Protein AF-A0A3P8KW27-F1 (afdb_monomer_lite)

Sequence (64 aa):
MAKALVAGGVRVLEVTLRTECALDAIRAIAKEVPEAIVGAGTVTNAAQLKEVTEAGAQFAISPA

Structure (mmCIF, N/CA/C/O backbone):
data_AF-A0A3P8KW27-F1
#
_entry.id   AF-A0A3P8KW27-F1
#
loop_
_atom_site.group_PDB
_atom_site.id
_atom_site.type_symbol
_atom_site.label_atom_id
_atom_site.label_alt_id
_atom_site.label_comp_id
_atom_site.label_asym_id
_atom_site.label_entity_id
_atom_site.label_seq_id
_atom_site.pdbx_PDB_ins_code
_atom_site.Cartn_x
_atom_site.Cartn_y
_atom_site.Cartn_z
_atom_site.occupancy
_atom_site.B_iso_or_equiv
_atom_site.auth_seq_id
_atom_site.auth_comp_id
_atom_site.auth_asym_id
_atom_site.auth_atom_id
_atom_site.pdbx_PDB_model_num
ATOM 1 N N . MET A 1 1 ? -11.462 0.800 -10.161 1.00 89.00 1 MET A N 1
ATOM 2 C CA . MET A 1 1 ? -10.844 -0.527 -9.934 1.00 89.00 1 MET A CA 1
ATOM 3 C C . MET A 1 1 ? -11.076 -1.039 -8.513 1.00 89.00 1 MET A C 1
ATOM 5 O O . MET A 1 1 ? -11.757 -2.043 -8.384 1.00 89.00 1 MET A O 1
ATOM 9 N N . ALA A 1 2 ? -10.611 -0.353 -7.458 1.00 96.75 2 ALA A N 1
ATOM 10 C CA . ALA A 1 2 ? -10.733 -0.826 -6.066 1.00 96.75 2 ALA A CA 1
ATOM 11 C C . ALA A 1 2 ? -12.163 -1.225 -5.639 1.00 96.75 2 ALA A C 1
ATOM 13 O O . ALA A 1 2 ? -12.357 -2.332 -5.151 1.00 96.75 2 ALA A O 1
ATOM 14 N N . LYS A 1 3 ? -13.179 -0.397 -5.930 1.00 97.56 3 LYS A N 1
ATOM 15 C CA . LYS A 1 3 ? -14.599 -0.721 -5.662 1.00 97.56 3 LYS A CA 1
ATOM 16 C C . LYS A 1 3 ? -15.045 -2.047 -6.296 1.00 97.56 3 LYS A C 1
ATOM 18 O O . LYS A 1 3 ? -15.752 -2.824 -5.669 1.00 97.56 3 LYS A O 1
ATOM 23 N N . ALA A 1 4 ? -14.602 -2.319 -7.526 1.00 98.19 4 ALA A N 1
ATOM 24 C CA . ALA A 1 4 ? -14.932 -3.557 -8.229 1.00 98.19 4 ALA A CA 1
ATOM 25 C C . ALA A 1 4 ? -14.209 -4.771 -7.623 1.00 98.19 4 ALA A C 1
ATOM 27 O O . ALA A 1 4 ? -14.817 -5.826 -7.488 1.00 98.19 4 ALA A O 1
ATOM 28 N N . LEU A 1 5 ? -12.943 -4.614 -7.216 1.00 98.06 5 LEU A N 1
ATOM 29 C CA . LEU A 1 5 ? -12.186 -5.670 -6.533 1.00 98.06 5 LEU A CA 1
ATOM 30 C C . LEU A 1 5 ? -12.835 -6.046 -5.195 1.00 98.06 5 LEU A C 1
ATOM 32 O O . LEU A 1 5 ? -13.066 -7.226 -4.942 1.00 98.06 5 LEU A O 1
ATOM 36 N N . VAL A 1 6 ? -13.212 -5.045 -4.395 1.00 98.00 6 VAL A N 1
ATOM 37 C CA . VAL A 1 6 ? -13.917 -5.242 -3.121 1.00 98.00 6 VAL A CA 1
ATOM 38 C C . VAL A 1 6 ? -15.272 -5.914 -3.336 1.00 98.00 6 VAL A C 1
ATOM 40 O O . VAL A 1 6 ? -15.581 -6.878 -2.640 1.00 98.00 6 VAL A O 1
ATOM 43 N N . ALA A 1 7 ? -16.054 -5.470 -4.328 1.00 97.81 7 ALA A N 1
ATOM 44 C CA . ALA A 1 7 ? -17.320 -6.113 -4.687 1.00 97.81 7 ALA A CA 1
ATOM 45 C C . ALA A 1 7 ? -17.131 -7.576 -5.133 1.00 97.81 7 ALA A C 1
ATOM 47 O O . ALA A 1 7 ? -17.985 -8.417 -4.869 1.00 97.81 7 ALA A O 1
ATOM 48 N N . GLY A 1 8 ? -15.993 -7.891 -5.758 1.00 97.88 8 GLY A N 1
ATOM 49 C CA . GLY A 1 8 ? -15.573 -9.251 -6.102 1.00 97.88 8 GLY A CA 1
ATOM 50 C C . GLY A 1 8 ? -14.969 -10.055 -4.942 1.00 97.88 8 GLY A C 1
ATOM 51 O O . GLY A 1 8 ? -14.521 -11.177 -5.160 1.00 97.88 8 GLY A O 1
ATOM 52 N N . GLY A 1 9 ? -14.929 -9.507 -3.723 1.00 97.94 9 GLY A N 1
ATOM 53 C CA . GLY A 1 9 ? -14.430 -10.178 -2.519 1.00 97.94 9 GLY A CA 1
ATOM 54 C C . GLY A 1 9 ? -12.941 -9.971 -2.215 1.00 97.94 9 GLY A C 1
ATOM 55 O O . GLY A 1 9 ? -12.476 -10.396 -1.155 1.00 97.94 9 GLY A O 1
ATOM 56 N N . VAL A 1 10 ? -12.189 -9.283 -3.080 1.00 98.12 10 VAL A N 1
ATOM 57 C CA . VAL A 1 10 ? -10.767 -8.974 -2.863 1.00 98.12 10 VAL A CA 1
ATOM 58 C C . VAL A 1 10 ? -10.644 -7.653 -2.111 1.00 98.12 10 VAL A C 1
ATOM 60 O O . VAL A 1 10 ? -10.798 -6.575 -2.681 1.00 98.12 10 VAL A O 1
ATOM 63 N N . ARG A 1 11 ? -10.373 -7.744 -0.807 1.00 97.62 11 ARG A N 1
ATOM 64 C CA . ARG A 1 11 ? -10.340 -6.580 0.093 1.00 97.62 11 ARG A CA 1
ATOM 65 C C . ARG A 1 11 ? -8.941 -6.068 0.410 1.00 97.62 11 ARG A C 1
ATOM 67 O O . ARG A 1 11 ? -8.810 -4.892 0.707 1.00 97.62 11 ARG A O 1
ATOM 74 N N . VAL A 1 12 ? -7.911 -6.909 0.338 1.00 98.25 12 VAL A N 1
ATOM 75 C CA . VAL A 1 12 ? -6.520 -6.496 0.590 1.00 98.25 12 VAL A CA 1
ATOM 76 C C . VAL A 1 12 ? -5.887 -6.075 -0.728 1.00 98.25 12 VAL A C 1
ATOM 78 O O . VAL A 1 12 ? -5.784 -6.888 -1.645 1.00 98.25 12 VAL A O 1
ATOM 81 N N . LEU A 1 13 ? -5.498 -4.807 -0.828 1.00 98.19 13 LEU A N 1
ATOM 82 C CA . LEU A 1 13 ? -4.970 -4.199 -2.044 1.00 98.19 13 LEU A CA 1
ATOM 83 C C . LEU A 1 13 ? -3.582 -3.629 -1.770 1.00 98.19 13 LEU A C 1
ATOM 85 O O . LEU A 1 13 ? -3.394 -2.879 -0.817 1.00 98.19 13 LEU A O 1
ATOM 89 N N . GLU A 1 14 ? -2.621 -3.946 -2.628 1.00 97.75 14 GLU A N 1
ATOM 90 C CA . GLU A 1 14 ? -1.276 -3.380 -2.572 1.00 97.75 14 GLU A CA 1
ATOM 91 C C . GLU A 1 14 ? -1.049 -2.462 -3.776 1.00 97.75 14 GLU A C 1
ATOM 93 O O . GLU A 1 14 ? -1.347 -2.826 -4.916 1.00 97.75 14 GLU A O 1
ATOM 98 N N . VAL A 1 15 ? -0.546 -1.255 -3.513 1.00 97.94 15 VAL A N 1
ATOM 99 C CA . VAL A 1 15 ? -0.132 -0.298 -4.541 1.00 97.94 15 VAL A CA 1
ATOM 100 C C . VAL A 1 15 ? 1.392 -0.202 -4.537 1.00 97.94 15 VAL A C 1
ATOM 102 O O . VAL A 1 15 ? 1.986 0.280 -3.572 1.00 97.94 15 VAL A O 1
ATOM 105 N N . THR A 1 16 ? 2.041 -0.622 -5.626 1.00 96.44 16 THR A N 1
ATOM 106 C CA . THR A 1 16 ? 3.505 -0.526 -5.741 1.00 96.44 16 THR A CA 1
ATOM 107 C C . THR A 1 16 ? 3.949 0.925 -5.952 1.00 96.44 16 THR A C 1
ATOM 109 O O . THR A 1 16 ? 3.418 1.593 -6.842 1.00 96.44 16 THR A O 1
ATOM 112 N N . LEU A 1 17 ? 4.996 1.383 -5.256 1.00 94.69 17 LEU A N 1
ATOM 113 C CA . LEU A 1 17 ? 5.624 2.709 -5.425 1.00 94.69 17 LEU A CA 1
ATOM 114 C C . LEU A 1 17 ? 6.478 2.843 -6.707 1.00 94.69 17 LEU A C 1
ATOM 116 O O . LEU A 1 17 ? 7.589 3.365 -6.684 1.00 94.69 17 LEU A O 1
ATOM 120 N N . ARG A 1 18 ? 5.979 2.347 -7.843 1.00 93.50 18 ARG A N 1
ATOM 121 C CA . ARG A 1 18 ? 6.678 2.372 -9.146 1.00 93.50 18 ARG A CA 1
ATOM 122 C C . ARG A 1 18 ? 6.069 3.347 -10.154 1.00 93.50 18 ARG A C 1
ATOM 124 O O . ARG A 1 18 ? 6.521 3.413 -11.292 1.00 93.50 18 ARG A O 1
ATOM 131 N N . THR A 1 19 ? 5.039 4.081 -9.748 1.00 93.00 19 THR A N 1
ATOM 132 C CA . THR A 1 19 ? 4.320 5.050 -10.580 1.00 93.00 19 THR A CA 1
ATOM 133 C C . THR A 1 19 ? 4.131 6.351 -9.817 1.00 93.00 19 THR A C 1
ATOM 135 O O . THR A 1 19 ? 3.866 6.318 -8.616 1.00 93.00 19 THR A O 1
ATOM 138 N N . GLU A 1 20 ? 4.177 7.484 -10.516 1.00 93.12 20 GLU A N 1
ATOM 139 C CA . GLU A 1 20 ? 4.045 8.820 -9.912 1.00 93.12 20 GLU A CA 1
ATOM 140 C C . GLU A 1 20 ? 2.720 9.005 -9.151 1.00 93.12 20 GLU A C 1
ATOM 142 O O . GLU A 1 20 ? 2.684 9.664 -8.118 1.00 93.12 20 GLU A O 1
ATOM 147 N N . CYS A 1 21 ? 1.640 8.352 -9.593 1.00 96.56 21 CYS A N 1
ATOM 148 C CA . CYS A 1 21 ? 0.321 8.447 -8.963 1.00 96.56 21 CYS A CA 1
ATOM 149 C C . CYS A 1 21 ? 0.105 7.507 -7.761 1.00 96.56 21 CYS A C 1
ATOM 151 O O . CYS A 1 21 ? -1.014 7.421 -7.258 1.00 96.56 21 CYS A O 1
ATOM 153 N N . ALA A 1 22 ? 1.124 6.768 -7.298 1.00 97.69 22 ALA A N 1
ATOM 154 C CA . ALA A 1 22 ? 0.937 5.722 -6.285 1.00 97.69 22 ALA A CA 1
ATOM 155 C C . ALA A 1 22 ? 0.382 6.267 -4.956 1.00 97.69 22 ALA A C 1
ATOM 157 O O . ALA A 1 22 ? -0.553 5.695 -4.397 1.00 97.69 22 ALA A O 1
ATOM 158 N N . LEU A 1 23 ? 0.907 7.399 -4.474 1.00 98.31 23 LEU A N 1
ATOM 159 C CA . LEU A 1 23 ? 0.428 8.025 -3.237 1.00 98.31 23 LEU A CA 1
ATOM 160 C C . LEU A 1 23 ? -1.012 8.527 -3.373 1.00 98.31 23 LEU A C 1
ATOM 162 O O . LEU A 1 23 ? -1.822 8.322 -2.470 1.00 98.31 23 LEU A O 1
ATOM 166 N N . ASP A 1 24 ? -1.354 9.130 -4.511 1.00 98.38 24 ASP A N 1
ATOM 167 C CA . ASP A 1 24 ? -2.714 9.604 -4.777 1.00 98.38 24 ASP A CA 1
ATOM 168 C C . ASP A 1 24 ? -3.703 8.443 -4.886 1.00 98.38 24 ASP A C 1
ATOM 170 O O . ASP A 1 24 ? -4.819 8.528 -4.372 1.00 98.38 24 ASP A O 1
ATOM 174 N N . ALA A 1 25 ? -3.284 7.323 -5.482 1.00 98.25 25 ALA A N 1
ATOM 175 C CA . ALA A 1 25 ? -4.082 6.108 -5.535 1.00 98.25 25 ALA A CA 1
ATOM 176 C C . ALA A 1 25 ? -4.352 5.549 -4.130 1.00 98.25 25 ALA A C 1
ATOM 178 O O . ALA A 1 25 ? -5.496 5.213 -3.828 1.00 98.25 25 ALA A O 1
ATOM 179 N N . ILE A 1 26 ? -3.340 5.497 -3.255 1.00 98.62 26 ILE A N 1
ATOM 180 C CA . ILE A 1 26 ? -3.513 5.063 -1.859 1.00 98.62 26 ILE A CA 1
ATOM 181 C C . ILE A 1 26 ? -4.508 5.985 -1.138 1.00 98.62 26 ILE A C 1
ATOM 183 O O . ILE A 1 26 ? -5.476 5.485 -0.563 1.00 98.62 26 ILE A O 1
ATOM 187 N N . ARG A 1 27 ? -4.345 7.314 -1.247 1.00 98.62 27 ARG A N 1
ATOM 188 C CA . ARG A 1 27 ? -5.263 8.302 -0.643 1.00 98.62 27 ARG A CA 1
ATOM 189 C C . ARG A 1 27 ? -6.697 8.125 -1.131 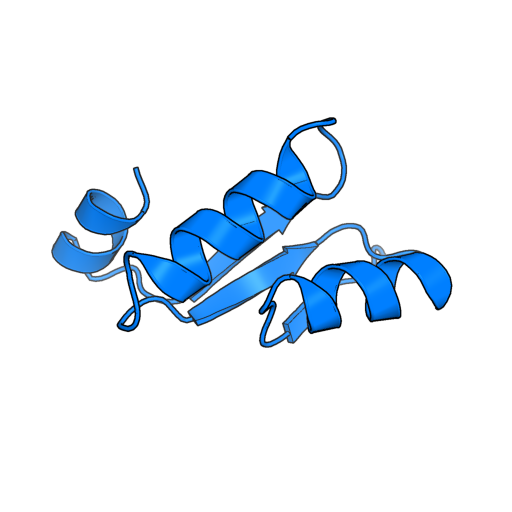1.00 98.62 27 ARG A C 1
ATOM 191 O O . ARG A 1 27 ? -7.630 8.133 -0.329 1.00 98.62 27 ARG A O 1
ATOM 198 N N . ALA A 1 28 ? -6.882 7.972 -2.441 1.00 98.50 28 ALA A N 1
ATOM 199 C CA . ALA A 1 28 ? -8.198 7.800 -3.041 1.00 98.50 28 ALA A CA 1
ATOM 200 C C . ALA A 1 28 ? -8.859 6.494 -2.582 1.00 98.50 28 ALA A C 1
ATOM 202 O O . ALA A 1 28 ? -10.032 6.504 -2.219 1.00 98.50 28 ALA A O 1
ATOM 203 N N . ILE A 1 29 ? -8.117 5.382 -2.539 1.00 98.50 29 ILE A N 1
ATOM 204 C CA . ILE A 1 29 ? -8.649 4.094 -2.076 1.00 98.50 29 ILE A CA 1
ATOM 205 C C . ILE A 1 29 ? -9.036 4.178 -0.597 1.00 98.50 29 ILE A C 1
ATOM 207 O O . ILE A 1 29 ? -10.171 3.848 -0.265 1.00 98.50 29 ILE A O 1
ATOM 211 N N . ALA A 1 30 ? -8.143 4.676 0.264 1.00 98.38 30 ALA A N 1
ATOM 212 C CA . ALA A 1 30 ? -8.393 4.795 1.701 1.00 98.38 30 ALA A CA 1
ATOM 213 C C . ALA A 1 30 ? -9.613 5.680 2.012 1.00 98.38 30 ALA A C 1
ATOM 215 O O . ALA A 1 30 ? -10.375 5.395 2.934 1.00 98.38 30 ALA A O 1
ATOM 216 N N . LYS A 1 31 ? -9.821 6.750 1.232 1.00 98.25 31 LYS A N 1
ATOM 217 C CA . LYS A 1 31 ? -10.944 7.679 1.413 1.00 98.25 31 LYS A CA 1
ATOM 218 C C . LYS A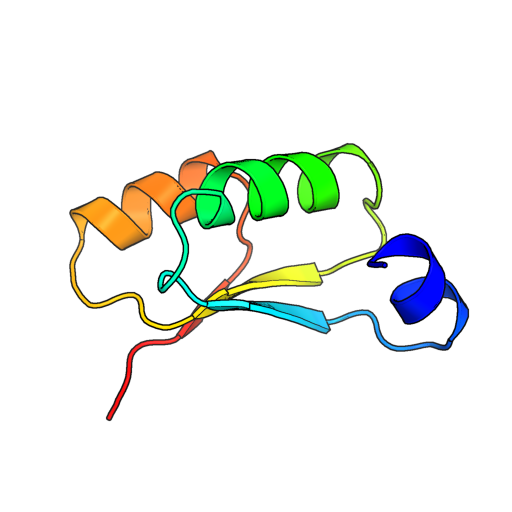 1 31 ? -12.258 7.165 0.824 1.00 98.25 31 LYS A C 1
ATOM 220 O O . LYS A 1 31 ? -13.310 7.348 1.428 1.00 98.25 31 LYS A O 1
ATOM 225 N N . GLU A 1 32 ? -12.226 6.615 -0.387 1.00 98.38 32 GLU A N 1
ATOM 226 C CA . GLU A 1 32 ? -13.438 6.317 -1.160 1.00 98.38 32 GLU A CA 1
ATOM 227 C C . GLU A 1 32 ? -13.911 4.866 -1.057 1.00 98.38 32 GLU A C 1
ATOM 229 O O . GLU A 1 32 ? -15.009 4.556 -1.527 1.00 98.38 32 GLU A O 1
ATOM 234 N N . VAL A 1 33 ? -13.076 3.973 -0.522 1.00 98.25 33 VAL A N 1
ATOM 235 C CA . VAL A 1 33 ? -13.349 2.535 -0.409 1.00 98.25 33 VAL A CA 1
ATOM 236 C C . VAL A 1 33 ? -12.915 2.047 0.981 1.00 98.25 33 VAL A C 1
ATOM 238 O O . VAL A 1 33 ? -11.945 1.299 1.089 1.00 98.25 33 VAL A O 1
ATOM 241 N N . PRO A 1 34 ? -13.591 2.477 2.062 1.00 96.25 34 PRO A N 1
ATOM 242 C CA . PRO A 1 34 ? -13.188 2.164 3.438 1.00 96.25 34 PRO A CA 1
ATOM 243 C C . PRO A 1 34 ? -13.227 0.662 3.773 1.00 96.25 34 PRO A C 1
ATOM 245 O O . PRO A 1 34 ? -12.647 0.238 4.768 1.00 96.25 34 PRO A O 1
ATOM 248 N N . GLU A 1 35 ? -13.897 -0.161 2.962 1.00 97.88 35 GLU A N 1
ATOM 249 C CA . GLU A 1 35 ? -13.896 -1.622 3.089 1.00 97.88 35 GLU A CA 1
ATOM 250 C C . GLU A 1 35 ? -12.618 -2.276 2.536 1.00 97.88 35 GLU A C 1
ATOM 252 O O . GLU A 1 35 ? -12.374 -3.463 2.785 1.00 97.88 35 GLU A O 1
ATOM 257 N N . ALA A 1 36 ? -11.822 -1.536 1.757 1.00 98.38 36 ALA A N 1
ATOM 258 C CA . ALA A 1 36 ? -10.526 -1.988 1.282 1.00 98.38 36 ALA A CA 1
ATOM 259 C C . ALA A 1 36 ? -9.468 -1.816 2.377 1.00 98.38 36 ALA A C 1
ATOM 261 O O . ALA A 1 36 ? -9.361 -0.765 3.001 1.00 98.38 36 ALA A O 1
ATOM 262 N N . ILE A 1 37 ? -8.628 -2.834 2.540 1.00 98.56 37 ILE A N 1
ATOM 263 C CA . ILE A 1 37 ? -7.385 -2.758 3.298 1.00 98.56 37 ILE A CA 1
ATOM 264 C C . ILE A 1 37 ? -6.281 -2.418 2.304 1.00 98.56 37 ILE A C 1
ATOM 266 O O . ILE A 1 37 ? -5.765 -3.305 1.620 1.00 98.56 37 ILE A O 1
ATOM 270 N N . VAL A 1 38 ? -5.956 -1.133 2.177 1.00 98.69 38 VAL A N 1
ATOM 271 C CA . VAL A 1 38 ? -4.932 -0.666 1.236 1.00 98.69 38 VAL A CA 1
ATOM 272 C C . VAL A 1 38 ? -3.563 -0.608 1.906 1.00 98.69 38 VAL A C 1
ATOM 274 O O . VAL A 1 38 ? -3.425 -0.112 3.020 1.00 98.69 38 VAL A O 1
ATOM 277 N N . GLY A 1 39 ? -2.537 -1.108 1.226 1.00 98.44 39 GLY A N 1
ATOM 278 C CA . GLY A 1 39 ? -1.138 -1.004 1.629 1.00 98.44 39 GLY A CA 1
ATOM 279 C C . GLY A 1 39 ? -0.241 -0.579 0.473 1.00 98.44 39 GLY A C 1
ATOM 280 O O . GLY A 1 39 ? -0.685 -0.455 -0.671 1.00 98.44 39 GLY A O 1
ATOM 281 N N . ALA A 1 40 ? 1.033 -0.361 0.780 1.00 98.50 40 ALA A N 1
ATOM 282 C CA . ALA A 1 40 ? 2.039 0.041 -0.196 1.00 98.50 40 ALA A CA 1
ATOM 283 C C . ALA A 1 40 ? 3.115 -1.033 -0.365 1.00 98.50 40 ALA A C 1
ATOM 285 O O . ALA A 1 40 ? 3.634 -1.558 0.618 1.00 98.50 40 ALA A O 1
ATOM 286 N N . GLY A 1 41 ? 3.498 -1.328 -1.603 1.00 97.88 41 GLY A N 1
ATOM 287 C CA . GLY A 1 41 ? 4.646 -2.182 -1.899 1.00 97.88 41 GLY A CA 1
ATOM 288 C C . GLY A 1 41 ? 5.809 -1.404 -2.494 1.00 97.88 41 GLY A C 1
ATOM 289 O O . GLY A 1 41 ? 5.660 -0.285 -2.982 1.00 97.88 41 GLY A O 1
ATOM 290 N N . THR A 1 42 ? 6.985 -2.031 -2.521 1.00 96.44 42 THR A N 1
ATOM 291 C CA . THR A 1 42 ? 8.244 -1.390 -2.951 1.00 96.44 42 THR A CA 1
ATOM 292 C C . THR A 1 42 ? 8.669 -0.238 -2.027 1.00 96.44 42 THR A C 1
ATOM 294 O O . THR A 1 42 ? 9.265 0.738 -2.471 1.00 96.44 42 THR A O 1
ATOM 297 N N . VAL A 1 43 ? 8.370 -0.338 -0.730 1.00 97.44 43 VAL A N 1
ATOM 298 C CA . VAL A 1 43 ? 8.841 0.634 0.267 1.00 97.44 43 VAL A CA 1
ATOM 299 C C . VAL A 1 43 ? 10.276 0.273 0.651 1.00 97.44 43 VAL A C 1
ATOM 301 O O . VAL A 1 43 ? 10.510 -0.790 1.222 1.00 97.44 43 VAL A O 1
ATOM 304 N N . THR A 1 44 ? 11.248 1.124 0.317 1.00 96.94 44 THR A N 1
ATOM 305 C CA . THR A 1 44 ? 12.687 0.828 0.489 1.00 96.94 44 THR A CA 1
ATOM 306 C C . THR A 1 44 ? 13.387 1.722 1.506 1.00 96.94 44 THR A C 1
ATOM 308 O O . THR A 1 44 ? 14.549 1.491 1.833 1.00 96.94 44 THR A O 1
ATOM 311 N N . ASN A 1 45 ? 12.709 2.746 2.025 1.00 97.50 45 ASN A N 1
ATOM 312 C CA . ASN A 1 45 ? 13.273 3.649 3.021 1.00 97.50 45 ASN A CA 1
ATOM 313 C C . ASN A 1 45 ? 12.200 4.247 3.947 1.00 97.50 45 ASN A C 1
ATOM 315 O O . ASN A 1 45 ? 10.998 4.160 3.696 1.00 97.50 45 ASN A O 1
ATOM 319 N N . ALA A 1 46 ? 12.656 4.878 5.032 1.00 98.19 46 ALA A N 1
ATOM 320 C CA . ALA A 1 46 ? 11.786 5.447 6.059 1.00 98.19 46 ALA A CA 1
ATOM 321 C C . ALA A 1 46 ? 10.946 6.641 5.571 1.00 98.19 46 ALA A C 1
ATOM 323 O O . ALA A 1 46 ? 9.838 6.840 6.065 1.00 98.19 46 ALA A O 1
ATOM 324 N N . ALA A 1 47 ? 11.444 7.424 4.606 1.00 98.12 47 ALA A N 1
ATOM 325 C CA . ALA A 1 47 ? 10.695 8.553 4.055 1.00 98.12 47 ALA A CA 1
ATOM 326 C C . ALA A 1 47 ? 9.469 8.057 3.276 1.00 98.12 47 ALA A C 1
ATOM 328 O O . ALA A 1 47 ? 8.355 8.490 3.555 1.00 98.12 47 ALA A O 1
ATOM 329 N N . GLN A 1 48 ? 9.651 7.055 2.414 1.00 97.62 48 GLN A N 1
ATOM 330 C CA . GLN A 1 48 ? 8.548 6.395 1.716 1.00 97.62 48 GLN A CA 1
ATOM 331 C C . GLN A 1 48 ? 7.556 5.759 2.691 1.00 97.62 48 GLN A C 1
ATOM 333 O O . GLN A 1 48 ? 6.352 5.911 2.513 1.00 97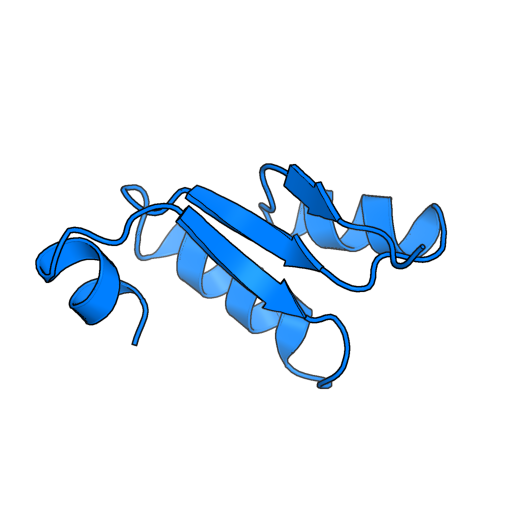.62 48 GLN A O 1
ATOM 338 N N . LEU A 1 49 ? 8.039 5.084 3.746 1.00 98.44 49 LEU A N 1
ATOM 339 C CA . LEU A 1 49 ? 7.163 4.506 4.770 1.00 98.44 49 LEU A CA 1
ATOM 340 C C . LEU A 1 49 ? 6.280 5.579 5.424 1.00 98.44 49 LEU A C 1
ATOM 342 O O . LEU A 1 49 ? 5.084 5.363 5.627 1.00 98.44 49 LEU A O 1
ATOM 346 N N . LYS A 1 50 ? 6.854 6.746 5.724 1.00 98.56 50 LYS A N 1
ATOM 347 C CA . LYS A 1 50 ? 6.118 7.884 6.276 1.00 98.56 50 LYS A CA 1
ATOM 348 C C . LYS A 1 50 ? 5.067 8.399 5.289 1.00 98.56 50 LYS A C 1
ATOM 350 O O . LYS A 1 50 ? 3.904 8.520 5.661 1.00 98.56 50 LYS A O 1
ATOM 355 N N . GLU A 1 51 ? 5.452 8.634 4.037 1.00 98.31 51 GLU A N 1
ATOM 356 C CA . GLU A 1 51 ? 4.560 9.140 2.985 1.00 98.31 51 GLU A CA 1
ATOM 357 C C . GLU A 1 51 ? 3.355 8.224 2.745 1.00 98.31 51 GLU A C 1
ATOM 359 O O . GLU A 1 51 ? 2.221 8.700 2.665 1.00 98.31 51 GLU A O 1
ATOM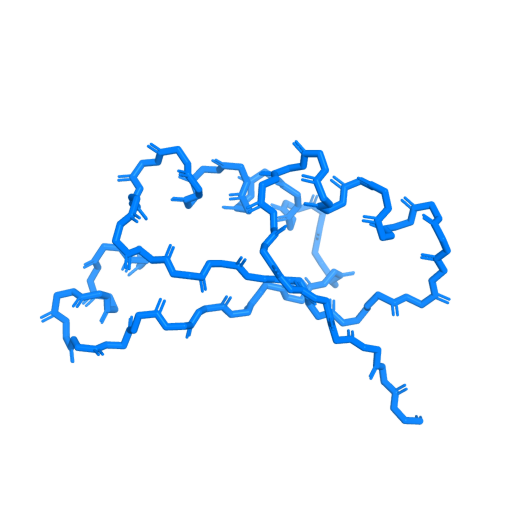 364 N N . VAL A 1 52 ? 3.570 6.906 2.666 1.00 98.56 52 VAL A N 1
ATOM 365 C CA . VAL A 1 52 ? 2.470 5.954 2.443 1.00 98.56 52 VAL A CA 1
ATOM 366 C C . VAL A 1 52 ? 1.570 5.827 3.666 1.00 98.56 52 VAL A C 1
ATOM 368 O O . VAL A 1 52 ? 0.357 5.704 3.513 1.00 98.56 52 VAL A O 1
ATOM 371 N N . THR A 1 53 ? 2.134 5.917 4.874 1.00 98.62 53 THR A N 1
ATOM 372 C CA . THR A 1 53 ? 1.352 5.927 6.119 1.00 98.62 53 THR A CA 1
ATOM 373 C C . THR A 1 53 ? 0.440 7.154 6.160 1.00 98.62 53 THR A C 1
ATOM 375 O O . THR A 1 53 ? -0.757 7.030 6.405 1.00 98.62 53 THR A O 1
ATOM 378 N N . GLU A 1 54 ? 0.972 8.338 5.843 1.00 98.50 54 GLU A N 1
ATOM 379 C CA . GLU A 1 54 ? 0.193 9.581 5.746 1.00 98.50 54 GLU A CA 1
ATOM 380 C C . GLU A 1 54 ? -0.847 9.545 4.615 1.00 98.50 54 GLU A C 1
ATOM 382 O O . GLU A 1 54 ? -1.892 10.190 4.708 1.00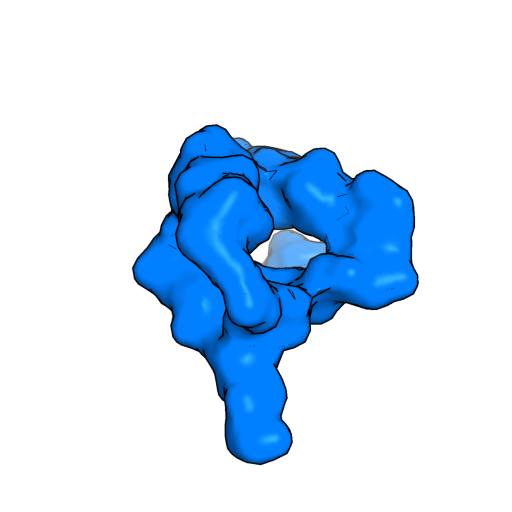 98.50 54 GLU A O 1
ATOM 387 N N . ALA A 1 55 ? -0.587 8.785 3.548 1.00 98.31 55 ALA A N 1
ATOM 388 C CA . ALA A 1 55 ? -1.544 8.549 2.472 1.00 98.31 55 ALA A CA 1
ATOM 389 C C . ALA A 1 55 ? -2.697 7.608 2.876 1.00 98.31 55 ALA A C 1
ATOM 391 O O . ALA A 1 55 ? -3.696 7.548 2.162 1.00 98.31 55 ALA A O 1
ATOM 392 N N . GLY A 1 56 ? -2.587 6.905 4.007 1.00 98.38 56 GLY A N 1
ATOM 393 C CA . GLY A 1 56 ? -3.601 5.971 4.503 1.00 98.38 56 GLY A CA 1
ATOM 394 C C . GLY A 1 56 ? -3.292 4.496 4.242 1.00 98.38 56 GLY A C 1
ATOM 395 O O . GLY A 1 56 ? -4.183 3.663 4.393 1.00 98.38 56 GLY A O 1
ATOM 396 N N . ALA A 1 57 ? -2.058 4.149 3.863 1.00 98.50 57 ALA A N 1
ATOM 397 C CA . ALA A 1 57 ? -1.638 2.754 3.800 1.00 98.50 57 ALA A CA 1
ATOM 398 C C . ALA A 1 57 ? -1.651 2.123 5.204 1.00 98.50 57 ALA A C 1
ATOM 400 O O . ALA A 1 57 ? -1.117 2.680 6.161 1.00 98.50 57 ALA A O 1
ATOM 401 N N . GLN A 1 58 ? -2.231 0.931 5.311 1.00 98.69 58 GLN A N 1
ATOM 402 C CA . GLN A 1 58 ? -2.368 0.172 6.558 1.00 98.69 58 GLN A CA 1
ATOM 403 C C . GLN A 1 58 ? -1.253 -0.861 6.752 1.00 98.69 58 GLN A C 1
ATOM 405 O O . GLN A 1 58 ? -1.062 -1.370 7.854 1.00 98.69 58 GLN A O 1
ATOM 410 N N . PHE A 1 59 ? -0.521 -1.182 5.685 1.00 98.62 59 PHE A N 1
ATOM 411 C CA . PHE A 1 59 ? 0.661 -2.038 5.714 1.00 98.62 59 PHE A CA 1
ATOM 412 C C . PHE A 1 59 ? 1.660 -1.606 4.635 1.00 98.62 59 PHE A C 1
ATOM 414 O O . PHE A 1 59 ? 1.298 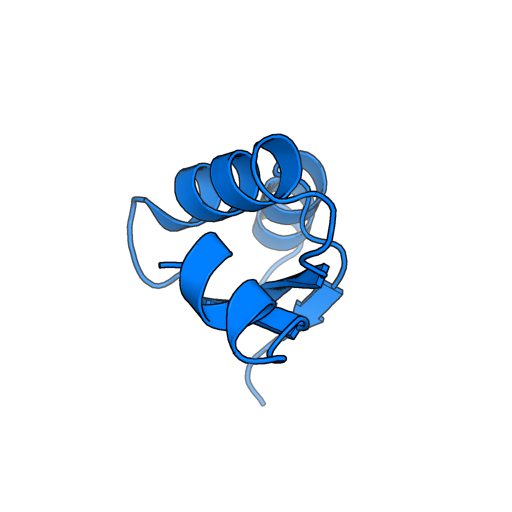-0.930 3.667 1.00 98.62 59 PHE A O 1
ATOM 421 N N . ALA A 1 60 ? 2.915 -2.024 4.798 1.00 98.06 60 ALA A N 1
ATOM 422 C CA . ALA A 1 60 ? 3.991 -1.780 3.846 1.00 98.06 60 ALA A CA 1
ATOM 423 C C . ALA A 1 60 ? 4.760 -3.074 3.546 1.00 98.06 60 ALA A C 1
ATOM 425 O O . ALA A 1 60 ? 4.975 -3.890 4.442 1.00 98.06 60 ALA A O 1
ATOM 426 N N . ILE A 1 61 ? 5.185 -3.244 2.293 1.00 97.94 61 ILE A N 1
ATOM 427 C CA . ILE A 1 61 ? 5.999 -4.373 1.830 1.00 97.94 61 ILE A CA 1
ATOM 428 C C . ILE A 1 61 ? 7.293 -3.833 1.215 1.00 97.94 61 ILE A C 1
ATOM 430 O O . ILE A 1 61 ? 7.265 -3.028 0.277 1.00 97.94 61 ILE A O 1
ATOM 434 N N . SER A 1 62 ? 8.430 -4.307 1.723 1.00 96.25 62 SER A N 1
ATOM 435 C CA . SER A 1 62 ? 9.752 -4.082 1.136 1.00 96.25 62 SER A CA 1
ATOM 436 C C . SER A 1 62 ? 10.155 -5.266 0.244 1.00 96.25 62 SER A C 1
ATOM 438 O O . SER A 1 62 ? 9.819 -6.405 0.577 1.00 96.25 62 SER A O 1
ATOM 440 N N . PRO A 1 63 ? 10.881 -5.046 -0.866 1.00 92.38 63 PRO A N 1
ATOM 441 C CA . PRO A 1 63 ? 11.522 -6.135 -1.606 1.00 92.38 63 PRO A CA 1
ATOM 442 C C . PRO A 1 63 ? 12.509 -6.918 -0.720 1.00 92.38 63 PRO A C 1
ATOM 444 O O . PRO A 1 63 ? 13.016 -6.366 0.260 1.00 92.38 63 PRO A O 1
ATOM 447 N N . ALA A 1 64 ? 12.753 -8.185 -1.069 1.00 81.56 64 ALA A N 1
ATOM 448 C CA . ALA A 1 64 ? 13.789 -9.023 -0.455 1.00 81.56 64 ALA A CA 1
ATOM 449 C C . ALA A 1 64 ? 15.193 -8.671 -0.966 1.00 81.56 64 ALA A C 1
ATOM 451 O O . ALA A 1 64 ? 15.292 -8.197 -2.123 1.00 81.56 64 ALA A O 1
#

pLDDT: mean 97.23, std 2.65, range [81.56, 98.69]

Organism: Raoultella terrigena (NCBI:txid577)

Radius of gyration: 11.12 Å; chains: 1; bounding box: 31×20×17 Å

Secondary structure (DSSP, 8-state):
-HHHHHHTT--EEEEETTSTTHHHHHHHHHHH-TTSEEEEE---SHHHHHHHHHHT-S-EE---

InterPro domains:
  IPR000887 KDPG/KHG aldolase [PF01081] (1-63)
  IPR000887 KDPG/KHG aldolase [PTHR30246] (1-64)
  IPR013785 Aldolase-type TIM barrel [G3DSA:3.20.20.70] (1-64)
  IPR031337 KDPG/KHG aldolase, active site 1 [PS00159] (9-18)

Foldseek 3Di:
DQVVCVVVVNQEEEQEPPDPCRLVVLLCCVPVPVSHQYAYEQDDDPVSVVSSVVSPHPDYYHDD